Protein AF-A0A2W4W377-F1 (afdb_monomer)

Nearest PDB structures (foldseek):
  7zub-assembly1_C  TM=7.782E-01  e=5.221E+00  Homo sapiens
  3na7-assembly1_A  TM=4.417E-01  e=6.652E+00  Helicobacter pylori NCTC 11638

Sequence (144 aa):
MLSAASVATAAPEPTSVQSPPVKTPQTMAIEPKPQEPAAPPSAYEDALSKATAASESLPTAETSADWASIAAQWQSAIASLNDIPTNSDYSAQAQAKAEEYQRNYDYANEQVIAIAQREAEADAVTDEELAAEQLANETAANSL

pLDDT: mean 81.0, std 21.31, range [35.44, 98.88]

Organism: NCBI:txid47253

Structure (mmCIF, N/CA/C/O backbone):
data_AF-A0A2W4W377-F1
#
_entry.id   AF-A0A2W4W377-F1
#
loop_
_atom_site.group_PDB
_atom_site.id
_atom_site.type_symbol
_atom_site.label_atom_id
_atom_site.label_alt_id
_atom_site.label_comp_id
_atom_site.label_asym_id
_atom_site.label_entity_id
_atom_site.label_seq_id
_atom_site.pdbx_PDB_ins_code
_atom_site.Cartn_x
_atom_site.Cartn_y
_atom_site.Cartn_z
_atom_site.occupancy
_atom_site.B_iso_or_equiv
_atom_site.auth_seq_id
_atom_site.auth_comp_id
_atom_site.auth_asym_id
_atom_site.auth_atom_id
_atom_site.pdbx_PDB_model_num
ATOM 1 N N . MET A 1 1 ? 79.971 -16.540 -18.837 1.00 38.62 1 MET A N 1
ATOM 2 C CA . MET A 1 1 ? 80.639 -16.702 -20.146 1.00 38.62 1 MET A CA 1
ATOM 3 C C . MET A 1 1 ? 79.669 -17.429 -21.080 1.00 38.62 1 MET A C 1
ATOM 5 O O . MET A 1 1 ? 79.314 -18.541 -20.731 1.00 38.62 1 MET A O 1
ATOM 9 N N . LEU A 1 2 ? 79.243 -16.756 -22.169 1.00 42.25 2 LEU A N 1
ATOM 10 C CA . LEU A 1 2 ? 78.677 -17.232 -23.466 1.00 42.25 2 LEU A CA 1
ATOM 11 C C . LEU A 1 2 ? 77.453 -18.193 -23.444 1.00 42.25 2 LEU A C 1
ATOM 13 O O . LEU A 1 2 ? 77.541 -19.290 -22.919 1.00 42.25 2 LEU A O 1
ATOM 17 N N . SER A 1 3 ? 76.249 -17.774 -23.868 1.00 48.09 3 SER A N 1
ATOM 18 C CA . SER A 1 3 ? 75.713 -17.638 -25.255 1.00 48.09 3 SER A CA 1
ATOM 19 C C . SER A 1 3 ? 75.484 -18.953 -26.014 1.00 48.09 3 SER A C 1
ATOM 21 O O . SER A 1 3 ? 76.453 -19.642 -26.306 1.00 48.09 3 SER A O 1
ATOM 23 N N . ALA A 1 4 ? 74.240 -19.210 -26.455 1.00 47.25 4 ALA A N 1
ATOM 24 C CA . ALA A 1 4 ? 73.826 -19.262 -27.877 1.00 47.25 4 ALA A CA 1
ATOM 25 C C . ALA A 1 4 ? 72.407 -19.861 -28.066 1.00 47.25 4 ALA A C 1
ATOM 27 O O . ALA A 1 4 ? 71.900 -20.573 -27.207 1.00 47.25 4 ALA A O 1
ATOM 28 N N . ALA A 1 5 ? 71.779 -19.5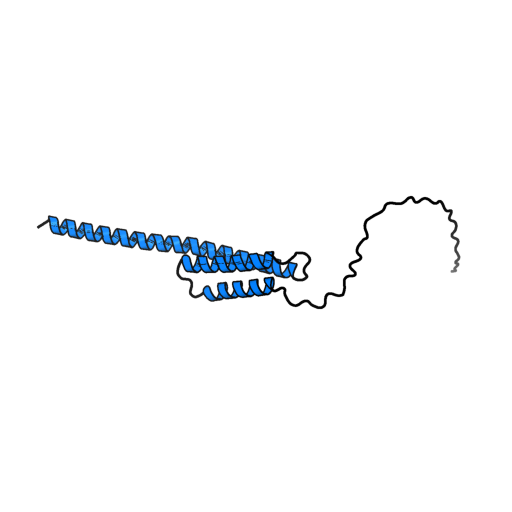17 -29.196 1.00 48.41 5 ALA A N 1
ATOM 29 C CA . ALA A 1 5 ? 70.355 -19.619 -29.532 1.00 48.41 5 ALA A CA 1
ATOM 30 C C . ALA A 1 5 ? 70.021 -20.664 -30.636 1.00 48.41 5 ALA A C 1
ATOM 32 O O . ALA A 1 5 ? 70.920 -21.354 -31.109 1.00 48.41 5 ALA A O 1
ATOM 33 N N . SER A 1 6 ? 68.748 -20.640 -31.092 1.00 47.88 6 SER A N 1
ATOM 34 C CA . SER A 1 6 ? 68.143 -21.147 -32.362 1.00 47.88 6 SER A CA 1
ATOM 35 C C . SER A 1 6 ? 67.491 -22.540 -32.386 1.00 47.88 6 SER A C 1
ATOM 37 O O . SER A 1 6 ? 68.006 -23.444 -31.749 1.00 47.88 6 SER A O 1
ATOM 39 N N . VAL A 1 7 ? 66.442 -22.871 -33.169 1.00 46.25 7 VAL A N 1
ATOM 40 C CA . VAL A 1 7 ? 65.334 -22.218 -33.934 1.00 46.25 7 VAL A CA 1
ATOM 41 C C . VAL A 1 7 ? 64.382 -23.374 -34.367 1.00 46.25 7 VAL A C 1
ATOM 43 O O . VAL A 1 7 ? 64.861 -24.477 -34.597 1.00 46.25 7 VAL A O 1
ATOM 46 N N . ALA A 1 8 ? 63.071 -23.086 -34.467 1.00 46.72 8 ALA A N 1
ATOM 47 C CA . ALA A 1 8 ? 61.949 -23.666 -35.255 1.00 46.72 8 ALA A CA 1
ATOM 48 C C . ALA A 1 8 ? 61.954 -25.107 -35.838 1.00 46.72 8 ALA A C 1
ATOM 50 O O . ALA A 1 8 ? 62.933 -25.542 -36.432 1.00 46.72 8 ALA A O 1
ATOM 51 N N . THR A 1 9 ? 60.765 -25.746 -35.871 1.00 40.56 9 THR A N 1
ATOM 52 C CA . THR A 1 9 ? 60.054 -26.234 -37.095 1.00 40.56 9 THR A CA 1
ATOM 53 C C . THR A 1 9 ? 58.701 -26.879 -36.725 1.00 40.56 9 THR A C 1
ATOM 55 O O . THR A 1 9 ? 58.643 -27.719 -35.833 1.00 40.56 9 THR A O 1
ATOM 58 N N . ALA A 1 10 ? 57.623 -26.505 -37.425 1.00 46.06 10 ALA A N 1
ATOM 59 C CA . ALA A 1 10 ? 56.278 -27.088 -37.343 1.00 46.06 10 ALA A CA 1
ATOM 60 C C . ALA A 1 10 ? 55.833 -27.610 -38.726 1.00 46.06 10 ALA A C 1
ATOM 62 O O . ALA A 1 10 ? 56.080 -26.917 -39.711 1.00 46.06 10 ALA A O 1
ATOM 63 N N . ALA A 1 11 ? 55.192 -28.792 -38.777 1.00 50.66 11 ALA A N 1
ATOM 64 C CA . ALA A 1 11 ? 54.311 -29.356 -39.835 1.00 50.66 11 ALA A CA 1
ATOM 65 C C . ALA A 1 11 ? 53.941 -30.830 -39.478 1.00 50.66 11 ALA A C 1
ATOM 67 O O . ALA A 1 11 ? 54.686 -31.393 -38.668 1.00 50.66 11 ALA A O 1
ATOM 68 N N . PRO A 1 12 ? 52.924 -31.525 -40.073 1.00 50.41 12 PRO A N 1
ATOM 69 C CA . PRO A 1 12 ? 51.915 -31.147 -41.094 1.00 50.41 12 PRO A CA 1
ATOM 70 C C . PRO A 1 12 ? 50.433 -31.570 -40.785 1.00 50.41 12 PRO A C 1
ATOM 72 O O . PRO A 1 12 ? 50.162 -32.274 -39.815 1.00 50.41 12 PRO A O 1
ATOM 75 N N . GLU A 1 13 ? 49.473 -31.182 -41.647 1.00 51.78 13 GLU A N 1
ATOM 76 C CA . GLU A 1 13 ? 48.061 -31.662 -41.704 1.00 51.78 13 GLU A CA 1
ATOM 77 C C . GLU A 1 13 ? 47.893 -32.981 -42.508 1.00 51.78 13 GLU A C 1
ATOM 79 O O . GLU A 1 13 ? 48.776 -33.315 -43.305 1.00 51.78 13 GLU A O 1
ATOM 84 N N . PRO A 1 14 ? 46.760 -33.720 -42.370 1.00 50.62 14 PRO A N 1
ATOM 85 C CA . PRO A 1 14 ? 45.901 -33.939 -43.554 1.00 50.62 14 PRO A CA 1
ATOM 86 C C . PRO A 1 14 ? 44.365 -34.005 -43.307 1.00 50.62 14 PRO A C 1
ATOM 88 O O . PRO A 1 14 ? 43.872 -34.362 -42.241 1.00 50.62 14 PRO A O 1
ATOM 91 N N . THR A 1 15 ? 43.626 -33.692 -44.376 1.00 45.50 15 THR A N 1
ATOM 92 C CA . THR A 1 15 ? 42.165 -33.578 -44.587 1.00 45.50 15 THR A CA 1
ATOM 93 C C . THR A 1 15 ? 41.344 -34.878 -44.438 1.00 45.50 15 THR A C 1
ATOM 95 O O . THR A 1 15 ? 41.769 -35.919 -44.930 1.00 45.50 15 THR A O 1
ATOM 98 N N . SER A 1 16 ? 40.095 -34.805 -43.935 1.00 46.00 16 SER A N 1
ATOM 99 C CA . SER A 1 16 ? 38.986 -35.665 -44.414 1.00 46.00 16 SER A CA 1
ATOM 100 C C . SER A 1 16 ? 37.591 -35.060 -44.157 1.00 46.00 16 SER A C 1
ATOM 102 O O . SER A 1 16 ? 37.218 -34.726 -43.038 1.00 46.00 16 SER A O 1
ATOM 104 N N . VAL A 1 17 ? 36.833 -34.946 -45.245 1.00 48.72 17 VAL A N 1
ATOM 105 C CA . VAL A 1 17 ? 35.470 -34.421 -45.443 1.00 48.72 17 VAL A CA 1
ATOM 106 C C . VAL A 1 17 ? 34.365 -35.302 -44.843 1.00 48.72 17 VAL A C 1
ATOM 108 O O . VAL A 1 17 ? 34.365 -36.503 -45.100 1.00 48.72 17 VAL A O 1
ATOM 111 N N . GLN A 1 18 ? 33.339 -34.700 -44.217 1.00 35.44 18 GLN A N 1
ATOM 112 C CA . GLN A 1 18 ? 31.932 -35.072 -44.462 1.00 35.44 18 GLN A CA 1
ATOM 113 C C . GLN A 1 18 ? 30.924 -34.059 -43.882 1.00 35.44 18 GLN A C 1
ATOM 115 O O . GLN A 1 18 ? 30.953 -33.735 -42.699 1.00 35.44 18 GLN A O 1
ATOM 120 N N . SER A 1 19 ? 29.973 -33.625 -44.708 1.00 49.09 19 SER A N 1
ATOM 121 C CA . SER A 1 19 ? 28.684 -33.070 -44.274 1.00 49.09 19 SER A CA 1
ATOM 122 C C . SER A 1 19 ? 27.565 -33.822 -44.993 1.00 49.09 19 SER A C 1
ATOM 124 O O . SER A 1 19 ? 27.699 -34.102 -46.186 1.00 49.09 19 SER A 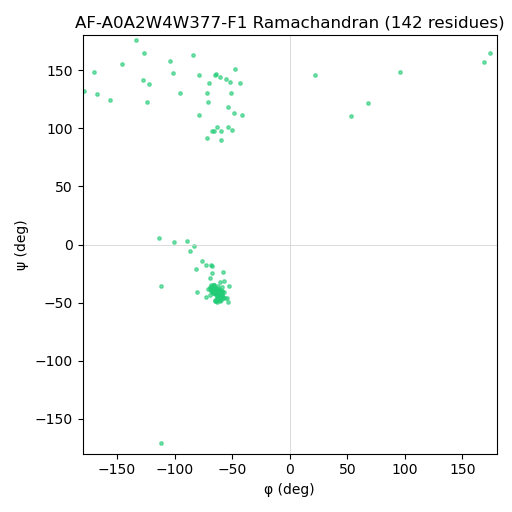O 1
ATOM 126 N N . PRO A 1 20 ? 26.449 -34.101 -44.302 1.00 51.47 20 PRO A N 1
ATOM 127 C CA . PRO A 1 20 ? 25.131 -33.932 -44.912 1.00 51.47 20 PRO A CA 1
ATOM 128 C C . PRO A 1 20 ? 24.195 -33.041 -44.056 1.00 51.47 20 PRO A C 1
ATOM 130 O O . PRO A 1 20 ? 24.506 -32.742 -42.903 1.00 51.47 20 PRO A O 1
ATOM 133 N N . PRO A 1 21 ? 23.076 -32.550 -44.629 1.00 56.06 21 PRO A N 1
ATOM 134 C CA . PRO A 1 21 ? 22.446 -31.289 -44.237 1.00 56.06 21 PRO A CA 1
ATOM 135 C C . PRO A 1 21 ? 21.220 -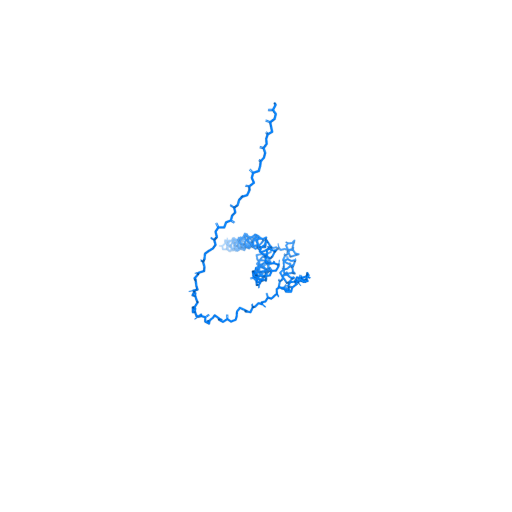31.471 -43.331 1.00 56.06 21 PRO A C 1
ATOM 137 O O . PRO A 1 21 ? 20.429 -32.392 -43.525 1.00 56.06 21 PRO A O 1
ATOM 140 N N . VAL A 1 22 ? 20.981 -30.520 -42.421 1.00 43.22 22 VAL A N 1
ATOM 141 C CA . VAL A 1 22 ? 19.679 -30.356 -41.754 1.00 43.22 22 VAL A CA 1
ATOM 142 C C . VAL A 1 22 ? 19.185 -28.932 -41.979 1.00 43.22 22 VAL A C 1
ATOM 144 O O . VAL A 1 22 ? 19.857 -27.956 -41.658 1.00 43.22 22 VAL A O 1
ATOM 147 N N . LYS A 1 23 ? 17.994 -28.840 -42.575 1.00 52.03 23 LYS A N 1
ATOM 148 C CA . LYS A 1 23 ? 17.195 -27.622 -42.683 1.00 52.03 23 LYS A CA 1
ATOM 149 C C . LYS A 1 23 ? 16.809 -27.165 -41.276 1.00 52.03 23 LYS A C 1
ATOM 151 O O . LYS A 1 23 ? 15.866 -27.703 -40.702 1.00 52.03 23 LYS A O 1
ATOM 156 N N . THR A 1 24 ? 17.504 -26.169 -40.752 1.00 48.62 24 THR A N 1
ATOM 157 C CA . THR A 1 24 ? 17.044 -25.409 -39.587 1.00 48.62 24 THR A CA 1
ATOM 158 C C . THR A 1 24 ? 16.327 -24.160 -40.104 1.00 48.62 24 THR A C 1
ATOM 160 O O . THR A 1 24 ? 16.863 -23.495 -40.997 1.00 48.62 24 THR A O 1
ATOM 163 N N . PRO A 1 25 ? 15.107 -23.850 -39.625 1.00 49.12 25 PRO A N 1
ATOM 164 C CA . PRO A 1 25 ? 14.423 -22.607 -39.950 1.00 49.12 25 PRO A CA 1
ATOM 165 C C . PRO A 1 25 ? 15.345 -21.425 -39.682 1.00 49.12 25 PRO A C 1
ATOM 167 O O . PRO A 1 25 ? 16.095 -21.431 -38.709 1.00 49.12 25 PRO A O 1
ATOM 170 N N . GLN A 1 26 ? 15.286 -20.451 -40.584 1.00 43.94 26 GLN A N 1
ATOM 171 C CA . GLN A 1 26 ? 16.060 -19.223 -40.559 1.00 43.94 26 GLN A CA 1
ATOM 172 C C . GLN A 1 26 ? 16.120 -18.671 -39.135 1.00 43.94 26 GLN A C 1
ATOM 174 O O . GLN A 1 26 ? 15.115 -18.213 -38.592 1.00 43.94 26 GLN A O 1
ATOM 179 N N . THR A 1 27 ? 17.317 -18.709 -38.551 1.00 43.94 27 THR A N 1
ATOM 180 C CA . THR A 1 27 ? 17.737 -17.740 -37.551 1.00 43.94 27 THR A CA 1
ATOM 181 C C . THR A 1 27 ? 17.444 -16.379 -38.161 1.00 43.94 27 THR A C 1
ATOM 183 O O . THR A 1 27 ? 18.195 -15.898 -39.009 1.00 43.94 27 THR A O 1
ATOM 186 N N . MET A 1 28 ? 16.309 -15.785 -37.791 1.00 43.50 28 MET A N 1
ATOM 187 C CA . MET A 1 28 ? 16.138 -14.352 -37.915 1.00 43.50 28 MET A CA 1
ATO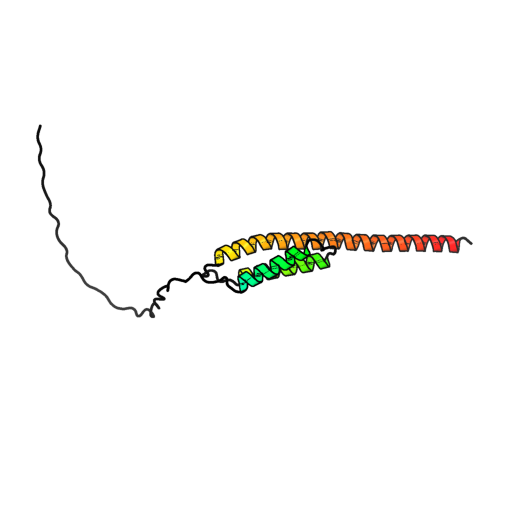M 188 C C . MET A 1 28 ? 17.242 -13.756 -37.054 1.00 43.50 28 MET A C 1
ATOM 190 O O . MET A 1 28 ? 17.152 -13.720 -35.829 1.00 43.50 28 MET A O 1
ATOM 194 N N . ALA A 1 29 ? 18.330 -13.374 -37.712 1.00 48.81 29 ALA A N 1
ATOM 195 C CA . ALA A 1 29 ? 19.261 -12.405 -37.192 1.00 48.81 29 ALA A CA 1
ATOM 196 C C . ALA A 1 29 ? 18.456 -11.121 -36.980 1.00 48.81 29 ALA A C 1
ATOM 198 O O . ALA A 1 29 ? 18.290 -10.309 -37.885 1.00 48.81 29 ALA A O 1
ATOM 199 N N . ILE A 1 30 ? 17.884 -10.983 -35.789 1.00 43.66 30 ILE A N 1
ATOM 200 C CA . ILE A 1 30 ? 17.579 -9.674 -35.236 1.00 43.66 30 ILE A CA 1
ATOM 201 C C . ILE A 1 30 ? 18.944 -9.113 -34.864 1.00 43.66 30 ILE A C 1
ATOM 203 O O . ILE A 1 30 ? 19.499 -9.409 -33.810 1.00 43.66 30 ILE A O 1
ATOM 207 N N . GLU A 1 31 ? 19.538 -8.394 -35.808 1.00 53.03 31 GLU A N 1
ATOM 208 C CA . GLU A 1 31 ? 20.608 -7.458 -35.508 1.00 53.03 31 GLU A CA 1
ATOM 209 C C . GLU A 1 31 ? 20.065 -6.524 -34.416 1.00 53.03 31 GLU A C 1
ATOM 211 O O . GLU A 1 31 ? 19.030 -5.885 -34.645 1.00 53.03 31 GLU A O 1
ATOM 216 N N . PRO A 1 32 ? 20.657 -6.483 -33.207 1.00 55.97 32 PRO A N 1
ATOM 217 C CA . PRO A 1 32 ? 20.217 -5.542 -32.199 1.00 55.97 32 PRO A CA 1
ATOM 218 C C . PRO A 1 32 ? 20.601 -4.165 -32.727 1.00 55.97 32 PRO A C 1
ATOM 220 O O . PRO A 1 32 ? 21.750 -3.735 -32.626 1.00 55.97 32 PRO A O 1
ATOM 223 N N . LYS A 1 33 ? 19.636 -3.476 -33.344 1.00 44.97 33 LYS A N 1
ATOM 224 C CA . LYS A 1 33 ? 19.734 -2.036 -33.546 1.00 44.97 33 LYS A CA 1
ATOM 225 C C . LYS A 1 33 ? 20.066 -1.451 -32.169 1.00 44.97 33 LYS A C 1
ATOM 227 O O . LYS A 1 33 ? 19.382 -1.826 -31.217 1.00 44.97 33 LYS A O 1
ATOM 232 N N . PRO A 1 34 ? 21.089 -0.588 -32.036 1.00 50.50 34 PRO A N 1
ATOM 233 C CA . PRO A 1 34 ? 21.365 0.086 -30.778 1.00 50.50 34 PRO A CA 1
ATOM 234 C C . PRO A 1 34 ? 20.058 0.678 -30.258 1.00 50.50 34 PRO A C 1
ATOM 236 O O . PRO A 1 34 ? 19.458 1.523 -30.928 1.00 50.50 34 PRO A O 1
ATOM 239 N N . GLN A 1 35 ? 19.573 0.146 -29.136 1.00 48.41 35 GLN A N 1
ATOM 240 C CA . GLN A 1 35 ? 18.409 0.670 -28.451 1.00 48.41 35 GLN A CA 1
ATOM 241 C C . GLN A 1 35 ? 18.830 2.051 -27.960 1.00 48.41 35 GLN A C 1
ATOM 243 O O . GLN A 1 35 ? 19.581 2.203 -26.999 1.00 48.41 35 GLN A O 1
ATOM 248 N N . GLU A 1 36 ? 18.449 3.059 -28.741 1.00 46.47 36 GLU A N 1
ATOM 249 C CA . GLU A 1 36 ? 18.388 4.450 -28.317 1.00 46.47 36 GLU A CA 1
ATOM 250 C C . GLU A 1 36 ? 17.749 4.482 -26.920 1.00 46.47 36 GLU A C 1
ATOM 252 O O . GLU A 1 36 ? 16.831 3.685 -26.710 1.00 46.47 36 GLU A O 1
ATOM 257 N N . PRO A 1 37 ? 18.222 5.303 -25.958 1.00 49.47 37 PRO A N 1
ATOM 258 C CA . PRO A 1 37 ? 17.713 5.273 -24.589 1.00 49.47 37 PRO A CA 1
ATOM 259 C C . PRO A 1 37 ? 16.194 5.437 -24.616 1.00 49.47 37 PRO A C 1
ATOM 261 O O . PRO A 1 37 ? 15.682 6.529 -24.863 1.00 49.47 37 PRO A O 1
ATOM 264 N N . ALA A 1 38 ? 15.472 4.329 -24.463 1.00 58.09 38 ALA A N 1
ATOM 265 C CA . ALA A 1 38 ? 14.037 4.325 -24.643 1.00 58.09 38 ALA A CA 1
ATOM 266 C C . ALA A 1 38 ? 13.433 5.063 -23.451 1.00 58.09 38 ALA A C 1
ATOM 268 O O . ALA A 1 38 ? 13.780 4.786 -22.298 1.00 58.09 38 ALA A O 1
ATOM 269 N N . ALA A 1 39 ? 12.545 6.017 -23.725 1.00 61.00 39 ALA A N 1
ATOM 270 C CA . ALA A 1 39 ? 11.685 6.601 -22.704 1.00 61.00 39 ALA A CA 1
ATOM 271 C C . ALA A 1 39 ? 11.029 5.485 -21.858 1.00 61.00 39 ALA A C 1
ATOM 273 O O . ALA A 1 39 ? 10.838 4.373 -22.369 1.00 61.00 39 ALA A O 1
ATOM 274 N N . PRO A 1 40 ? 10.709 5.744 -20.576 1.00 69.31 40 PRO A N 1
ATOM 275 C CA . PRO A 1 40 ? 10.083 4.741 -19.727 1.00 69.31 40 PRO A CA 1
ATOM 276 C C . PRO A 1 40 ? 8.802 4.201 -20.367 1.00 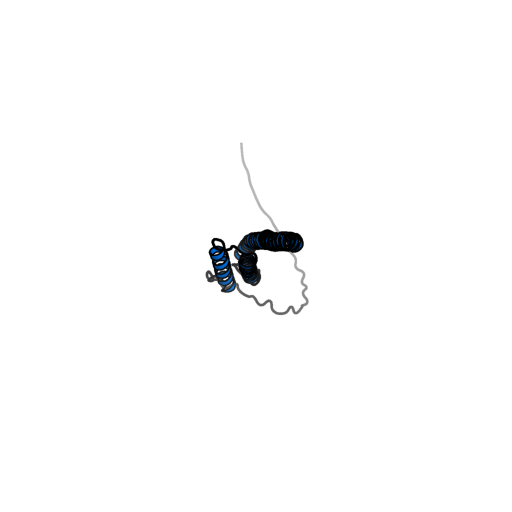69.31 40 PRO A C 1
ATOM 278 O O . PRO A 1 40 ? 8.070 4.952 -21.015 1.00 69.31 40 PRO A O 1
ATOM 281 N N . PRO A 1 41 ? 8.519 2.894 -20.221 1.00 82.00 41 PRO A N 1
ATOM 282 C CA . PRO A 1 41 ? 7.271 2.340 -20.713 1.00 82.00 41 PRO A CA 1
ATOM 283 C C . PRO A 1 41 ? 6.114 2.982 -19.946 1.00 82.00 41 PRO A C 1
ATOM 285 O O . PRO A 1 41 ? 6.233 3.240 -18.746 1.00 82.00 41 PRO A O 1
ATOM 288 N N . SER A 1 42 ? 4.973 3.176 -20.608 1.00 89.06 42 SER A N 1
ATOM 289 C CA . SER A 1 42 ? 3.778 3.761 -19.981 1.00 89.06 42 SER A CA 1
ATOM 290 C C . SER A 1 42 ? 3.375 3.028 -18.698 1.00 89.06 42 SER A C 1
ATOM 292 O O . SER A 1 42 ? 3.004 3.662 -17.722 1.00 89.06 42 SER A O 1
ATOM 294 N N . ALA A 1 43 ? 3.553 1.704 -18.650 1.00 92.12 43 ALA A N 1
ATOM 295 C CA . ALA A 1 43 ? 3.295 0.891 -17.462 1.00 92.12 43 ALA A CA 1
ATOM 296 C C . ALA A 1 43 ? 4.161 1.284 -16.245 1.00 92.12 43 ALA A C 1
ATOM 298 O O . ALA A 1 43 ? 3.706 1.205 -15.103 1.00 92.12 43 ALA A O 1
ATOM 299 N N . TYR A 1 44 ? 5.396 1.745 -16.472 1.00 95.25 44 TYR A N 1
ATOM 300 C CA . TYR A 1 44 ? 6.268 2.235 -15.404 1.00 95.25 44 TYR A CA 1
ATOM 301 C C . TYR A 1 44 ? 5.793 3.599 -14.891 1.00 95.25 44 TYR A C 1
ATOM 303 O O . TYR A 1 44 ? 5.698 3.800 -13.683 1.00 95.25 44 TYR A O 1
ATOM 311 N N . GLU A 1 45 ? 5.442 4.523 -15.788 1.00 95.31 45 GLU A N 1
ATOM 312 C CA . GLU A 1 45 ? 4.890 5.835 -15.412 1.00 95.31 45 GLU A CA 1
ATOM 313 C C . GLU A 1 45 ? 3.548 5.699 -14.679 1.00 95.31 45 GLU A C 1
ATOM 315 O O . GLU A 1 45 ? 3.335 6.319 -13.635 1.00 95.31 45 GLU A O 1
ATOM 320 N N . ASP A 1 46 ? 2.681 4.813 -15.167 1.00 95.81 46 ASP A N 1
ATOM 321 C CA . ASP A 1 46 ? 1.406 4.466 -14.549 1.00 95.81 46 ASP A CA 1
ATOM 322 C C . ASP A 1 46 ? 1.589 3.925 -13.128 1.00 95.81 46 ASP A C 1
ATOM 324 O O . ASP A 1 46 ? 0.806 4.250 -12.231 1.00 95.81 46 ASP A O 1
ATOM 328 N N . ALA A 1 47 ? 2.614 3.096 -12.905 1.00 97.88 47 ALA A N 1
ATOM 329 C CA . ALA A 1 47 ? 2.939 2.599 -11.576 1.00 97.88 47 ALA A CA 1
ATOM 330 C C . ALA A 1 47 ? 3.350 3.730 -10.629 1.00 97.88 47 ALA A C 1
ATOM 332 O O . ALA A 1 47 ? 2.866 3.784 -9.498 1.00 97.88 47 ALA A O 1
ATOM 333 N N . LEU A 1 48 ? 4.208 4.645 -11.094 1.00 97.94 48 LEU A N 1
ATOM 334 C CA . LEU A 1 48 ? 4.637 5.795 -10.300 1.00 97.94 48 LEU A CA 1
ATOM 335 C C . LEU A 1 48 ? 3.456 6.700 -9.946 1.00 97.94 48 LEU A C 1
ATOM 337 O O . LEU A 1 48 ? 3.323 7.092 -8.793 1.00 97.94 48 LEU A O 1
ATOM 341 N N . SER A 1 49 ? 2.571 6.987 -10.904 1.00 98.25 49 SER A N 1
ATOM 342 C CA . SER A 1 49 ? 1.391 7.823 -10.666 1.00 98.25 49 SER A CA 1
ATOM 343 C C . SER A 1 49 ? 0.476 7.230 -9.588 1.00 98.25 49 SER A C 1
ATOM 345 O O . SER A 1 49 ? 0.079 7.935 -8.658 1.00 98.25 49 SER A O 1
ATOM 347 N N . LYS A 1 50 ? 0.199 5.922 -9.656 1.00 98.38 50 LYS A N 1
ATOM 348 C CA . LYS A 1 50 ? -0.614 5.213 -8.654 1.00 98.38 50 LYS A CA 1
ATOM 349 C C . LYS A 1 50 ? 0.051 5.202 -7.275 1.00 98.38 50 LYS A C 1
ATOM 351 O O . LYS A 1 50 ? -0.615 5.427 -6.270 1.00 98.38 50 LYS A O 1
ATOM 356 N N . ALA A 1 51 ? 1.363 4.984 -7.226 1.00 98.50 51 ALA A N 1
ATOM 357 C CA . ALA A 1 51 ? 2.141 5.034 -5.992 1.00 98.50 51 ALA A CA 1
ATOM 358 C C . ALA A 1 51 ? 2.175 6.434 -5.358 1.00 98.50 51 ALA A C 1
ATOM 360 O O . ALA A 1 51 ? 2.107 6.566 -4.134 1.00 98.50 51 ALA A O 1
ATOM 361 N N . THR A 1 52 ? 2.257 7.486 -6.176 1.00 98.62 52 THR A N 1
ATOM 362 C CA . THR A 1 52 ? 2.163 8.875 -5.716 1.00 98.62 52 THR A CA 1
ATOM 363 C C . THR A 1 52 ? 0.795 9.147 -5.105 1.00 98.62 52 THR A C 1
ATOM 365 O O . THR A 1 52 ? 0.747 9.600 -3.967 1.00 98.62 52 THR A O 1
ATOM 368 N N . ALA A 1 53 ? -0.295 8.784 -5.788 1.00 98.38 53 ALA A N 1
ATOM 369 C CA . ALA A 1 53 ? -1.648 8.944 -5.250 1.00 98.38 53 ALA A CA 1
ATOM 370 C C . ALA A 1 53 ? -1.830 8.213 -3.904 1.00 98.38 53 ALA A C 1
ATOM 372 O O . ALA A 1 53 ? -2.385 8.775 -2.953 1.00 98.38 53 ALA A O 1
ATOM 373 N N . ALA A 1 54 ? -1.280 6.997 -3.791 1.00 98.50 54 ALA A N 1
ATOM 374 C CA . ALA A 1 54 ? -1.335 6.219 -2.557 1.00 98.50 54 ALA A CA 1
ATOM 375 C C . ALA A 1 54 ? -0.594 6.934 -1.422 1.00 98.50 54 ALA A C 1
ATOM 377 O O . ALA A 1 54 ? -1.097 7.033 -0.306 1.00 98.50 54 ALA A O 1
ATOM 378 N N . SER A 1 55 ? 0.587 7.475 -1.727 1.00 98.50 55 SER A N 1
ATOM 379 C CA . SER A 1 55 ? 1.431 8.185 -0.763 1.00 98.50 55 SER A CA 1
ATOM 380 C C . SER A 1 55 ? 0.814 9.507 -0.306 1.00 98.50 55 SER A C 1
ATOM 382 O O . SER A 1 55 ? 0.894 9.847 0.871 1.00 98.50 55 SER A O 1
ATOM 384 N N . GLU A 1 56 ? 0.180 10.241 -1.220 1.00 98.50 56 GLU A N 1
ATOM 385 C CA . GLU A 1 56 ? -0.506 11.506 -0.931 1.00 98.50 56 GLU A CA 1
ATOM 386 C C . GLU A 1 56 ? -1.748 11.317 -0.056 1.00 98.50 56 GLU A C 1
ATOM 388 O O . GLU A 1 56 ? -2.127 12.233 0.669 1.00 98.50 56 GLU A O 1
ATOM 393 N N . SER A 1 57 ? -2.346 10.125 -0.083 1.00 98.38 57 SER A N 1
ATOM 394 C CA . SER A 1 57 ? -3.521 9.787 0.724 1.00 98.38 57 SER A CA 1
ATOM 395 C C . SER A 1 57 ? -3.168 9.395 2.167 1.00 98.38 57 SER A C 1
ATOM 397 O O . SER A 1 57 ? -4.020 9.489 3.048 1.00 98.38 57 SER A O 1
ATOM 399 N N . LEU A 1 58 ? -1.920 8.979 2.438 1.00 98.12 58 LEU A N 1
ATOM 400 C CA . LEU A 1 58 ? -1.486 8.509 3.766 1.00 98.12 58 LEU A CA 1
ATOM 401 C C . LEU A 1 58 ? -1.764 9.505 4.909 1.00 98.12 58 LEU A C 1
ATOM 403 O O . LEU A 1 58 ? -2.252 9.064 5.948 1.00 98.12 58 LEU A O 1
ATOM 407 N N . PRO A 1 59 ? -1.479 10.820 4.786 1.00 98.31 59 PRO A N 1
ATOM 408 C CA . PRO A 1 59 ? -1.609 11.744 5.915 1.00 98.31 59 PRO A CA 1
ATOM 409 C C . PRO A 1 59 ? -3.049 11.990 6.376 1.00 98.31 59 PRO A C 1
ATOM 411 O O . PRO A 1 59 ? -3.244 12.513 7.469 1.00 98.31 59 PRO A O 1
ATOM 414 N N . THR A 1 60 ? -4.038 11.663 5.542 1.00 97.94 60 THR A N 1
ATOM 415 C CA . THR A 1 60 ? -5.465 11.905 5.798 1.00 97.94 60 THR A CA 1
ATOM 416 C C . THR A 1 60 ? -6.264 10.613 5.962 1.00 97.94 60 THR A C 1
ATOM 418 O O . THR A 1 60 ? -7.486 10.673 6.026 1.00 97.94 60 THR A O 1
ATOM 421 N N . ALA A 1 61 ? -5.610 9.449 5.973 1.00 98.25 61 ALA A N 1
ATOM 422 C CA . ALA A 1 61 ? -6.284 8.166 6.117 1.00 98.25 61 ALA A CA 1
ATOM 423 C C . ALA A 1 61 ? -6.647 7.911 7.584 1.00 98.25 61 ALA A C 1
ATOM 425 O O . ALA A 1 61 ? -5.769 7.680 8.420 1.00 98.25 61 ALA A O 1
ATOM 426 N N . GLU A 1 62 ? -7.940 7.927 7.893 1.00 97.62 62 GLU A N 1
ATOM 427 C CA . GLU A 1 62 ? -8.436 7.781 9.266 1.00 97.62 62 GLU A CA 1
ATOM 428 C C . GLU A 1 62 ? -9.174 6.458 9.461 1.00 97.62 62 GLU A C 1
ATOM 430 O O . GLU A 1 62 ? -9.053 5.834 10.516 1.00 97.62 62 GLU A O 1
ATOM 435 N N . THR A 1 63 ? -9.888 6.011 8.430 1.00 98.50 63 THR A N 1
ATOM 436 C CA . THR A 1 63 ? -10.791 4.862 8.501 1.00 98.50 63 THR A CA 1
ATOM 437 C C . THR A 1 63 ? -10.211 3.620 7.845 1.00 98.50 63 THR A C 1
ATOM 439 O O . THR A 1 63 ? -9.363 3.698 6.951 1.00 98.50 63 THR A O 1
ATOM 442 N N . SER A 1 64 ? -10.713 2.445 8.224 1.00 98.50 64 SER A N 1
ATOM 443 C CA . SER A 1 64 ? -10.320 1.187 7.576 1.00 98.50 64 SER A CA 1
ATOM 444 C C . SER A 1 64 ? -10.580 1.212 6.061 1.00 98.50 64 SER A C 1
ATOM 446 O O . SER A 1 64 ? -9.808 0.645 5.284 1.00 98.50 64 SER A O 1
ATOM 448 N N . ALA A 1 65 ? -11.611 1.941 5.623 1.00 98.56 65 ALA A N 1
ATOM 449 C CA . ALA A 1 65 ? -11.927 2.161 4.216 1.00 98.56 65 ALA A CA 1
ATOM 450 C C . ALA A 1 65 ? -10.881 3.027 3.488 1.00 98.56 65 ALA A C 1
ATOM 452 O O . ALA A 1 65 ? -10.514 2.707 2.352 1.00 98.56 65 ALA A O 1
ATOM 453 N N . ASP A 1 66 ? -10.354 4.076 4.129 1.00 98.62 66 ASP A N 1
ATOM 454 C CA . ASP A 1 66 ? -9.287 4.909 3.552 1.00 98.62 66 ASP A CA 1
ATOM 455 C C . ASP A 1 66 ? -8.026 4.076 3.304 1.00 98.62 66 ASP A C 1
ATOM 457 O O . ASP A 1 66 ? -7.450 4.089 2.212 1.00 98.62 66 ASP A O 1
ATOM 461 N N . TRP A 1 67 ? -7.637 3.273 4.295 1.00 98.75 67 TRP A N 1
ATOM 462 C CA . TRP A 1 67 ? -6.479 2.386 4.189 1.00 98.75 67 TRP A CA 1
ATOM 463 C C . TRP A 1 67 ? -6.673 1.286 3.143 1.00 98.75 67 TRP A C 1
ATOM 465 O O . TRP A 1 67 ? -5.727 0.952 2.425 1.00 98.75 67 TRP A O 1
ATOM 475 N N . ALA A 1 68 ? -7.897 0.778 2.972 1.00 98.81 68 ALA A N 1
ATOM 476 C CA . ALA A 1 68 ? -8.212 -0.179 1.914 1.00 98.81 68 ALA A CA 1
ATOM 477 C C . ALA A 1 68 ? -8.066 0.446 0.514 1.00 98.81 68 ALA A C 1
ATOM 479 O O . ALA A 1 68 ? -7.541 -0.195 -0.400 1.00 98.81 68 ALA A O 1
ATOM 480 N N . SER A 1 69 ? -8.464 1.712 0.347 1.00 98.75 69 SER A N 1
ATOM 481 C CA . SER A 1 69 ? -8.244 2.464 -0.896 1.00 98.75 69 SER A CA 1
ATOM 482 C C . SER A 1 69 ? -6.750 2.632 -1.200 1.00 98.75 69 SER A C 1
ATOM 484 O O . SER A 1 69 ? -6.310 2.381 -2.324 1.00 98.75 69 SER A O 1
ATOM 486 N N . ILE A 1 70 ? -5.944 2.973 -0.191 1.00 98.81 70 ILE A N 1
ATOM 487 C CA . ILE A 1 70 ? -4.482 3.086 -0.317 1.00 98.81 70 ILE A CA 1
ATOM 488 C C . ILE A 1 70 ? -3.856 1.741 -0.709 1.00 98.81 70 ILE A C 1
ATOM 490 O O . ILE A 1 70 ? -3.040 1.687 -1.633 1.00 98.81 70 ILE A O 1
ATOM 494 N N . ALA A 1 71 ? -4.267 0.642 -0.070 1.00 98.81 71 ALA A N 1
ATOM 495 C CA . ALA A 1 71 ? -3.810 -0.700 -0.425 1.00 98.81 71 ALA A CA 1
ATOM 496 C C . ALA A 1 71 ? -4.138 -1.042 -1.891 1.00 98.81 71 ALA A C 1
ATOM 498 O O . ALA A 1 71 ? -3.279 -1.538 -2.623 1.00 98.81 71 ALA A O 1
ATOM 499 N N . ALA A 1 72 ? -5.342 -0.715 -2.368 1.00 98.81 72 ALA A N 1
ATOM 500 C CA . ALA A 1 72 ? -5.733 -0.953 -3.759 1.00 98.81 72 ALA A CA 1
ATOM 501 C C . ALA A 1 72 ? -4.870 -0.165 -4.766 1.00 98.81 72 ALA A C 1
ATOM 503 O O . ALA A 1 72 ? -4.541 -0.668 -5.848 1.00 98.81 72 ALA A O 1
ATOM 504 N N . GLN A 1 73 ? -4.457 1.055 -4.413 1.00 98.81 73 GLN A N 1
ATOM 505 C CA . GLN A 1 73 ? -3.572 1.876 -5.243 1.00 98.81 73 GLN A CA 1
ATOM 506 C C . GLN A 1 73 ? -2.155 1.290 -5.308 1.00 98.81 73 GLN A C 1
ATOM 508 O O . GLN A 1 73 ? -1.607 1.153 -6.406 1.00 98.81 73 GLN A O 1
ATOM 513 N N . TRP A 1 74 ? -1.597 0.841 -4.176 1.00 98.81 74 TRP A N 1
ATOM 514 C CA . TRP A 1 74 ? -0.316 0.124 -4.155 1.00 98.81 74 TRP A CA 1
ATOM 515 C C . TRP A 1 74 ? -0.361 -1.164 -4.975 1.00 98.81 74 TRP A C 1
ATOM 517 O O . TRP A 1 74 ? 0.520 -1.400 -5.802 1.00 98.81 74 TRP A O 1
ATOM 527 N N . GLN A 1 75 ? -1.418 -1.963 -4.823 1.00 98.81 75 GLN A N 1
ATOM 528 C CA . GLN A 1 75 ? -1.610 -3.185 -5.603 1.00 98.81 75 GLN A CA 1
ATOM 529 C C . GLN A 1 75 ? -1.652 -2.900 -7.110 1.00 98.81 75 GLN A C 1
ATOM 531 O O . GLN A 1 75 ? -1.021 -3.600 -7.902 1.00 98.81 75 GLN A O 1
ATOM 536 N N . SER A 1 76 ? -2.356 -1.841 -7.513 1.00 98.62 76 SER A N 1
ATOM 537 C CA . SER A 1 76 ? -2.451 -1.431 -8.917 1.00 98.62 76 SER A CA 1
ATOM 538 C C . SER A 1 76 ? -1.107 -0.942 -9.473 1.00 98.62 76 SER A C 1
ATOM 540 O O . SER A 1 76 ? -0.797 -1.182 -10.645 1.00 98.62 76 SER A O 1
ATOM 542 N N . ALA A 1 77 ? -0.292 -0.274 -8.651 1.00 98.62 77 ALA A N 1
ATOM 543 C CA . ALA A 1 77 ? 1.066 0.118 -9.018 1.00 98.62 77 ALA A CA 1
ATOM 544 C C . ALA A 1 77 ? 1.955 -1.115 -9.245 1.00 98.62 77 ALA A C 1
ATOM 546 O O . ALA A 1 77 ? 2.592 -1.224 -10.291 1.00 98.62 77 ALA A O 1
ATOM 547 N N . ILE A 1 78 ? 1.927 -2.083 -8.322 1.00 98.69 78 ILE A N 1
ATOM 548 C CA . ILE A 1 78 ? 2.660 -3.356 -8.434 1.00 98.69 78 ILE A CA 1
ATOM 549 C C . ILE A 1 78 ? 2.249 -4.114 -9.700 1.00 98.69 78 ILE A C 1
ATOM 551 O O . ILE A 1 78 ? 3.107 -4.573 -10.449 1.00 98.69 78 ILE A O 1
ATOM 555 N N . ALA A 1 79 ? 0.946 -4.206 -9.979 1.00 98.25 79 ALA A N 1
ATOM 556 C CA . ALA A 1 79 ? 0.445 -4.859 -11.186 1.00 98.25 79 ALA A CA 1
ATOM 557 C C . ALA A 1 79 ? 0.982 -4.198 -12.466 1.00 98.25 79 ALA A C 1
ATOM 559 O O . ALA A 1 79 ? 1.376 -4.900 -13.392 1.00 98.25 79 ALA A O 1
ATOM 560 N N . SER A 1 80 ? 1.067 -2.863 -12.490 1.00 97.81 80 SER A N 1
ATOM 561 C CA . SER A 1 80 ? 1.610 -2.117 -13.636 1.00 97.81 80 SER A CA 1
ATOM 562 C C . SER A 1 80 ? 3.114 -2.383 -13.820 1.00 97.81 80 SER A C 1
ATOM 564 O O . SER A 1 80 ? 3.578 -2.549 -14.943 1.00 97.81 80 SER A O 1
ATOM 566 N N . LEU A 1 81 ? 3.881 -2.507 -12.729 1.00 97.50 81 LEU A N 1
ATOM 567 C CA . LEU A 1 81 ? 5.305 -2.869 -12.796 1.00 97.50 81 LEU A CA 1
ATOM 568 C C . LEU A 1 81 ? 5.525 -4.308 -13.271 1.00 97.50 81 LEU A C 1
ATOM 570 O O . LEU A 1 81 ? 6.462 -4.563 -14.023 1.00 97.50 81 LEU A O 1
ATOM 574 N N . ASN A 1 82 ? 4.657 -5.233 -12.860 1.00 95.81 82 ASN A N 1
ATOM 575 C CA . ASN A 1 82 ? 4.732 -6.640 -13.252 1.00 95.81 82 ASN A CA 1
ATOM 576 C C . ASN A 1 82 ? 4.332 -6.889 -14.715 1.00 95.81 82 ASN A C 1
ATOM 578 O O . ASN A 1 82 ? 4.668 -7.941 -15.256 1.00 95.81 82 ASN A O 1
ATOM 582 N N . ASP A 1 83 ? 3.643 -5.942 -15.357 1.00 94.12 83 ASP A N 1
ATOM 583 C CA . ASP A 1 83 ? 3.306 -6.005 -16.785 1.00 94.12 83 ASP A CA 1
ATOM 584 C C . ASP A 1 83 ? 4.512 -5.673 -17.687 1.00 94.12 83 ASP A C 1
ATOM 586 O O . ASP A 1 83 ? 4.515 -5.959 -18.885 1.00 94.12 83 ASP A O 1
ATOM 590 N N . ILE A 1 84 ? 5.580 -5.095 -17.119 1.00 92.25 84 ILE A N 1
ATOM 591 C CA . ILE A 1 84 ? 6.795 -4.758 -17.863 1.00 92.25 84 ILE A CA 1
ATOM 592 C C . ILE A 1 84 ? 7.550 -6.051 -18.224 1.00 92.25 84 ILE A C 1
ATOM 594 O O . ILE A 1 84 ? 7.955 -6.798 -17.329 1.00 92.25 84 ILE A O 1
ATOM 598 N N . PRO A 1 85 ? 7.810 -6.315 -19.522 1.00 89.12 85 PRO A N 1
ATOM 599 C CA . PRO A 1 85 ? 8.493 -7.530 -19.952 1.00 89.12 85 PRO A CA 1
ATOM 600 C C . PRO A 1 85 ? 9.905 -7.667 -19.378 1.00 89.12 85 PRO A C 1
ATOM 602 O O . PRO A 1 85 ? 10.662 -6.698 -19.307 1.00 89.12 85 PRO A O 1
ATOM 605 N N . THR A 1 86 ? 10.313 -8.897 -19.068 1.00 88.56 86 THR A N 1
ATOM 606 C CA . THR A 1 86 ? 11.634 -9.190 -18.480 1.00 88.56 86 THR A CA 1
ATOM 607 C C . THR A 1 86 ? 12.814 -8.929 -19.417 1.00 88.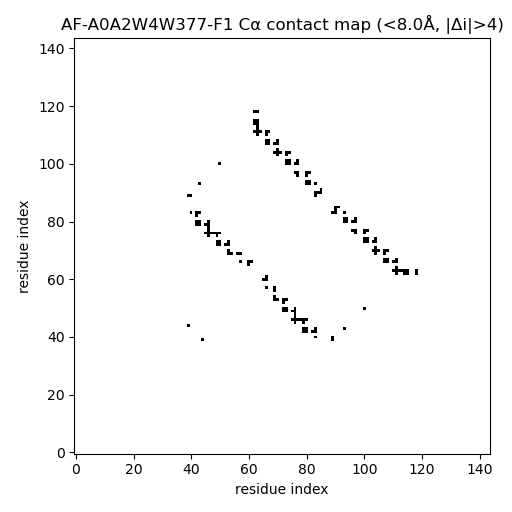56 86 THR A C 1
ATOM 609 O O . THR A 1 86 ? 13.945 -8.793 -18.963 1.00 88.56 86 THR A O 1
ATOM 612 N N . ASN A 1 87 ? 12.567 -8.850 -20.725 1.00 87.88 87 ASN A N 1
ATOM 613 C CA . ASN A 1 87 ? 13.556 -8.477 -21.735 1.00 87.88 87 ASN A CA 1
ATOM 614 C C . ASN A 1 87 ? 13.623 -6.959 -21.991 1.00 87.88 87 ASN A C 1
ATOM 616 O O . ASN A 1 87 ? 14.350 -6.538 -22.887 1.00 87.88 87 ASN A O 1
ATOM 620 N N . SER A 1 88 ? 12.855 -6.151 -21.253 1.00 88.12 88 SER A N 1
ATOM 621 C CA . SER A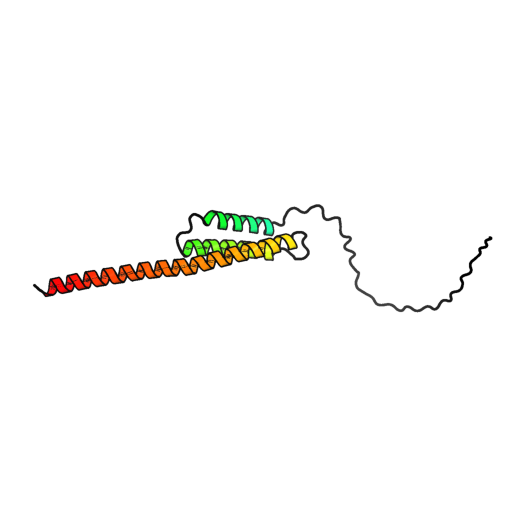 1 88 ? 12.924 -4.689 -21.296 1.00 88.12 88 SER A CA 1
ATOM 622 C C . SER A 1 88 ? 14.111 -4.170 -20.485 1.00 88.12 88 SER A C 1
ATOM 624 O O . SER A 1 88 ? 14.395 -4.681 -19.400 1.00 88.12 88 SER A O 1
ATOM 626 N N . ASP A 1 89 ? 14.720 -3.072 -20.938 1.00 89.62 89 ASP A N 1
ATOM 627 C CA . ASP A 1 89 ? 15.754 -2.344 -20.185 1.00 89.62 89 ASP A CA 1
ATOM 628 C C . ASP A 1 89 ? 15.252 -1.867 -18.808 1.00 89.62 89 ASP A C 1
ATOM 630 O O . ASP A 1 89 ? 16.037 -1.683 -17.879 1.00 89.62 89 ASP A O 1
ATOM 634 N N . TYR A 1 90 ? 13.933 -1.712 -18.648 1.00 90.06 90 TYR A N 1
ATOM 635 C CA . TYR A 1 90 ? 13.298 -1.284 -17.400 1.00 90.06 90 TYR A CA 1
ATOM 636 C C . TYR A 1 90 ? 12.994 -2.432 -16.431 1.00 90.06 90 TYR A C 1
ATOM 638 O O . TYR A 1 90 ? 12.579 -2.163 -15.306 1.00 90.06 90 TYR A O 1
ATOM 646 N N . SER A 1 91 ? 13.208 -3.698 -16.813 1.00 92.44 91 SER A N 1
ATOM 647 C CA . SER A 1 91 ? 12.800 -4.851 -15.996 1.00 92.44 91 SER A CA 1
ATOM 648 C C . SER A 1 91 ? 13.396 -4.819 -14.587 1.00 92.44 91 SER A C 1
ATOM 650 O O . SER A 1 91 ? 12.680 -5.046 -13.615 1.00 92.44 91 SER A O 1
ATOM 652 N N . ALA A 1 92 ? 14.695 -4.537 -14.453 1.00 95.69 92 ALA A N 1
ATOM 653 C CA . ALA A 1 92 ? 15.357 -4.532 -13.147 1.00 95.69 92 ALA A CA 1
ATOM 654 C C . ALA A 1 92 ? 14.829 -3.404 -12.244 1.00 95.69 92 ALA A C 1
ATOM 656 O O . ALA A 1 92 ? 14.581 -3.606 -11.056 1.00 95.69 92 ALA A O 1
ATOM 657 N N . GLN A 1 93 ? 14.611 -2.220 -12.821 1.00 9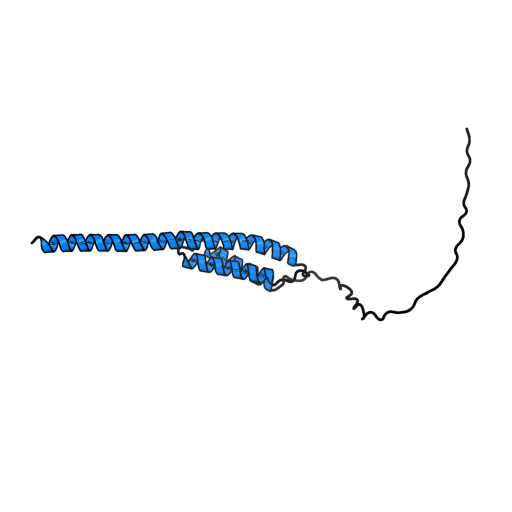6.06 93 GLN A N 1
ATOM 658 C CA . GLN A 1 93 ? 14.073 -1.070 -12.100 1.00 96.06 93 GLN A CA 1
ATOM 659 C C . GLN A 1 93 ? 12.611 -1.293 -11.691 1.00 96.06 93 GLN A C 1
ATOM 661 O O . GLN A 1 93 ? 12.223 -0.949 -10.575 1.00 96.06 93 GLN A O 1
ATOM 666 N N . ALA A 1 94 ? 11.815 -1.899 -12.573 1.00 96.44 94 ALA A N 1
ATOM 667 C CA . ALA A 1 94 ? 10.430 -2.248 -12.300 1.00 96.44 94 ALA A CA 1
ATOM 668 C C . ALA A 1 94 ? 10.310 -3.248 -11.146 1.00 96.44 94 ALA A C 1
ATOM 670 O O . ALA A 1 94 ? 9.540 -3.016 -10.218 1.00 96.44 94 ALA A O 1
ATOM 671 N N . GLN A 1 95 ? 11.123 -4.309 -11.154 1.00 97.94 95 GLN A N 1
ATOM 672 C CA . GLN A 1 95 ? 11.141 -5.310 -10.083 1.00 97.94 95 GLN A CA 1
ATOM 673 C C . GLN A 1 95 ? 11.557 -4.705 -8.739 1.00 97.94 95 GLN A C 1
ATOM 675 O O . GLN A 1 95 ? 10.876 -4.916 -7.738 1.00 97.94 95 GLN A O 1
ATOM 680 N N . ALA A 1 96 ? 12.602 -3.873 -8.721 1.00 98.25 96 ALA A N 1
ATOM 681 C CA . ALA A 1 96 ? 13.021 -3.183 -7.502 1.00 98.25 96 ALA A CA 1
ATOM 682 C C . ALA A 1 96 ? 11.904 -2.289 -6.927 1.00 98.25 96 ALA A C 1
ATOM 684 O O . ALA A 1 96 ? 11.686 -2.260 -5.714 1.00 98.25 96 ALA A O 1
ATOM 685 N N . LYS A 1 97 ? 11.158 -1.583 -7.789 1.00 98.06 97 LYS A N 1
ATOM 686 C CA . LYS A 1 97 ? 10.000 -0.787 -7.361 1.00 98.06 97 LYS A CA 1
ATOM 687 C C . LYS A 1 97 ? 8.830 -1.648 -6.892 1.00 98.06 97 LYS A C 1
ATOM 689 O O . LYS A 1 97 ? 8.178 -1.278 -5.921 1.00 98.06 97 LYS A O 1
ATOM 694 N N . ALA A 1 98 ? 8.589 -2.796 -7.518 1.00 98.50 98 ALA A N 1
ATOM 695 C CA . ALA A 1 98 ? 7.526 -3.706 -7.110 1.00 98.50 98 ALA A CA 1
ATOM 696 C C . ALA A 1 98 ? 7.771 -4.241 -5.691 1.00 98.50 98 ALA A C 1
ATOM 698 O O . ALA A 1 98 ? 6.846 -4.266 -4.887 1.00 98.50 98 ALA A O 1
ATOM 699 N N . GLU A 1 99 ? 9.017 -4.574 -5.341 1.00 98.56 99 GLU A N 1
ATOM 700 C CA . GLU A 1 99 ? 9.383 -4.987 -3.978 1.00 98.56 99 GLU A CA 1
ATOM 701 C C . GLU A 1 99 ? 9.190 -3.870 -2.940 1.00 98.56 99 GLU A C 1
ATOM 703 O O . GLU A 1 99 ? 8.786 -4.127 -1.806 1.00 98.56 99 GLU A O 1
ATOM 708 N N . GLU A 1 100 ? 9.487 -2.620 -3.305 1.00 98.56 100 GLU A N 1
ATOM 709 C CA . GLU A 1 100 ? 9.215 -1.453 -2.458 1.00 98.56 100 GLU A CA 1
ATOM 710 C C . GLU A 1 100 ? 7.716 -1.272 -2.228 1.00 98.56 100 GLU A C 1
ATOM 712 O O . GLU A 1 100 ? 7.273 -1.149 -1.086 1.00 98.56 100 GLU A O 1
ATOM 717 N N . TYR A 1 101 ? 6.931 -1.316 -3.300 1.00 98.69 101 TYR A N 1
ATOM 718 C CA . TYR A 1 101 ? 5.489 -1.122 -3.230 1.00 98.69 101 TYR A CA 1
ATOM 719 C C . TYR A 1 101 ? 4.783 -2.285 -2.540 1.00 98.69 101 TYR A C 1
ATOM 721 O O . TYR A 1 101 ? 3.774 -2.053 -1.881 1.00 98.69 101 TYR A O 1
ATOM 729 N N . GLN A 1 102 ? 5.332 -3.501 -2.602 1.00 98.88 102 GLN A N 1
ATOM 730 C CA . GLN A 1 102 ? 4.823 -4.640 -1.844 1.00 98.88 102 GLN A CA 1
ATOM 731 C C . GLN A 1 102 ? 4.868 -4.370 -0.337 1.00 98.88 102 GLN A C 1
ATOM 733 O O . GLN A 1 102 ? 3.871 -4.576 0.343 1.00 98.88 102 GLN A O 1
ATOM 738 N N . ARG A 1 103 ? 5.972 -3.817 0.182 1.00 98.81 103 ARG A N 1
ATOM 739 C CA . ARG A 1 103 ? 6.056 -3.450 1.608 1.00 98.81 103 ARG A CA 1
ATOM 740 C C . ARG A 1 103 ? 5.021 -2.392 1.992 1.00 98.81 103 ARG A C 1
ATOM 742 O O . ARG A 1 103 ? 4.444 -2.466 3.072 1.00 98.81 103 ARG A O 1
ATOM 749 N N . ASN A 1 104 ? 4.765 -1.428 1.108 1.00 98.75 104 ASN A N 1
ATOM 750 C CA . ASN A 1 104 ? 3.751 -0.399 1.342 1.00 98.75 104 ASN A CA 1
ATOM 751 C C . ASN A 1 104 ? 2.326 -0.97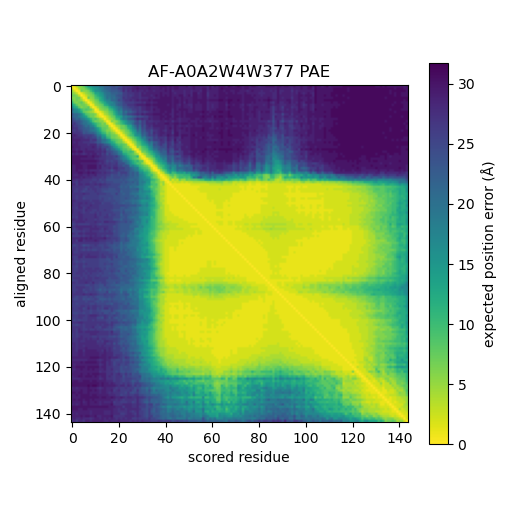7 1.295 1.00 98.75 104 ASN A C 1
ATOM 753 O O . ASN A 1 104 ? 1.478 -0.582 2.093 1.00 98.75 104 ASN A O 1
ATOM 757 N N . TYR A 1 105 ? 2.070 -1.922 0.387 1.00 98.88 105 TYR A N 1
ATOM 758 C CA . TYR A 1 105 ? 0.815 -2.666 0.316 1.00 98.88 105 TYR A CA 1
ATOM 759 C C . TYR A 1 105 ? 0.575 -3.474 1.593 1.00 98.88 105 TYR A C 1
ATOM 761 O O . TYR A 1 105 ? -0.507 -3.393 2.172 1.00 98.88 105 TYR A O 1
ATOM 769 N N . ASP A 1 106 ? 1.581 -4.216 2.054 1.00 98.81 106 ASP A N 1
ATOM 770 C CA . ASP A 1 106 ? 1.489 -5.022 3.271 1.00 98.81 106 ASP A CA 1
ATOM 771 C C . ASP A 1 106 ? 1.181 -4.127 4.480 1.00 98.81 106 ASP A C 1
ATOM 773 O O . ASP A 1 106 ? 0.213 -4.373 5.199 1.00 98.81 106 ASP A O 1
ATOM 777 N N . TYR A 1 107 ? 1.909 -3.013 4.625 1.00 98.75 107 TYR A N 1
ATOM 778 C CA . TYR A 1 107 ? 1.652 -2.021 5.670 1.00 98.75 107 TYR A CA 1
ATOM 779 C C . TYR A 1 107 ? 0.226 -1.452 5.616 1.00 98.75 107 TYR A C 1
ATOM 781 O O . TYR A 1 107 ? -0.443 -1.361 6.644 1.00 98.75 107 TYR A O 1
ATOM 789 N N . ALA A 1 108 ? -0.276 -1.095 4.430 1.00 98.81 108 ALA A N 1
ATOM 790 C CA . ALA A 1 108 ? -1.639 -0.589 4.290 1.00 98.81 108 ALA A CA 1
ATOM 791 C C . ALA A 1 108 ? -2.685 -1.632 4.728 1.00 98.81 108 ALA A C 1
ATOM 793 O O . ALA A 1 108 ? -3.641 -1.282 5.414 1.00 98.81 108 ALA A O 1
ATOM 794 N N . ASN A 1 109 ? -2.486 -2.917 4.410 1.00 98.81 109 ASN A N 1
ATOM 795 C CA . ASN A 1 109 ? -3.388 -3.984 4.862 1.00 98.81 109 ASN A CA 1
ATOM 796 C C . ASN A 1 109 ? -3.330 -4.212 6.377 1.00 98.81 109 ASN A C 1
ATOM 798 O O . ASN A 1 109 ? -4.365 -4.464 6.995 1.00 98.81 109 ASN A O 1
ATOM 802 N N . GLU A 1 110 ? -2.153 -4.097 6.992 1.00 98.75 110 GLU A N 1
ATOM 803 C CA . GLU A 1 110 ? -2.036 -4.130 8.454 1.00 98.75 110 GLU A CA 1
ATOM 804 C C . GLU A 1 110 ? -2.859 -3.004 9.098 1.00 98.75 110 GLU A C 1
ATOM 806 O O . GLU A 1 110 ? -3.567 -3.244 10.080 1.00 98.75 110 GLU A O 1
ATOM 811 N N . GLN A 1 111 ? -2.837 -1.797 8.516 1.00 98.69 111 GLN A N 1
ATOM 812 C CA . GLN A 1 111 ? -3.657 -0.678 8.992 1.00 98.69 111 GLN A CA 1
ATOM 813 C C . GLN A 1 111 ? -5.158 -0.928 8.818 1.00 98.69 111 GLN A C 1
ATOM 815 O O . GLN A 1 111 ? -5.915 -0.633 9.742 1.00 98.69 111 GLN A O 1
ATOM 820 N N . VAL A 1 112 ? -5.593 -1.529 7.702 1.00 98.75 112 VAL A N 1
ATOM 821 C CA . VAL A 1 112 ? -7.003 -1.925 7.508 1.00 98.75 112 VAL A CA 1
ATOM 822 C C . VAL A 1 112 ? -7.480 -2.789 8.671 1.00 98.75 112 VAL A C 1
ATOM 824 O O . VAL A 1 112 ? -8.512 -2.495 9.267 1.00 98.75 112 VAL A O 1
ATOM 827 N N . ILE A 1 113 ? -6.717 -3.825 9.031 1.00 98.44 113 ILE A N 1
ATOM 828 C CA . ILE A 1 113 ? -7.088 -4.752 10.108 1.00 98.44 113 ILE A CA 1
ATOM 829 C C . ILE A 1 113 ? -7.116 -4.029 11.459 1.00 98.44 113 ILE A C 1
ATOM 831 O O . ILE A 1 113 ? -8.091 -4.144 12.200 1.00 98.44 113 ILE A O 1
ATOM 835 N N . ALA A 1 114 ? -6.066 -3.267 11.775 1.00 98.31 114 ALA A N 1
ATOM 836 C CA . ALA A 1 114 ? -5.940 -2.589 13.062 1.00 98.31 114 ALA A CA 1
ATOM 837 C C . ALA A 1 114 ? -7.002 -1.497 13.274 1.00 98.31 114 ALA A C 1
ATOM 839 O O . ALA A 1 114 ? -7.451 -1.269 14.397 1.00 98.31 114 ALA A O 1
ATOM 840 N N . ILE A 1 115 ? -7.398 -0.791 12.215 1.00 98.19 115 ILE A N 1
ATOM 841 C CA . ILE A 1 115 ? -8.417 0.259 12.300 1.00 98.19 115 ILE A CA 1
ATOM 842 C C . ILE A 1 115 ? -9.816 -0.345 12.295 1.00 98.19 115 ILE A C 1
ATOM 844 O O . ILE A 1 115 ? -10.615 0.052 13.134 1.00 98.19 115 ILE A O 1
ATOM 848 N N . ALA A 1 116 ? -10.085 -1.363 11.472 1.00 97.94 116 ALA A N 1
ATOM 849 C CA . ALA A 1 116 ? -11.382 -2.039 11.470 1.00 97.94 116 ALA A CA 1
ATOM 850 C C . ALA A 1 116 ? -11.719 -2.650 12.841 1.00 97.94 116 ALA A C 1
ATOM 852 O O . ALA A 1 116 ? -12.868 -2.618 13.270 1.00 97.94 116 ALA A O 1
ATOM 853 N N . GLN A 1 117 ? -10.717 -3.177 13.556 1.00 95.94 117 GLN A N 1
ATOM 854 C CA . GLN A 1 117 ? -10.900 -3.652 14.931 1.00 95.94 117 GLN A CA 1
ATOM 855 C C . GLN A 1 117 ? -11.299 -2.519 15.880 1.00 95.94 117 GLN A C 1
ATOM 857 O O . GLN A 1 117 ? -12.251 -2.669 16.636 1.00 95.94 117 GLN A O 1
ATOM 862 N N . ARG A 1 118 ? -10.615 -1.373 15.809 1.00 95.81 118 ARG A N 1
ATOM 863 C CA . ARG A 1 118 ? -10.922 -0.213 16.660 1.00 95.81 118 ARG A CA 1
ATOM 864 C C . ARG A 1 118 ? -12.283 0.401 16.353 1.00 95.81 118 ARG A C 1
ATOM 866 O O . ARG A 1 118 ? -12.977 0.803 17.278 1.00 95.81 118 ARG A O 1
ATOM 873 N N . GLU A 1 119 ? -12.656 0.468 15.080 1.00 94.44 119 GLU A N 1
ATOM 874 C CA . GLU A 1 119 ? -13.986 0.911 14.651 1.00 94.44 119 GLU A CA 1
ATOM 875 C C . GLU A 1 119 ? -15.065 -0.018 15.227 1.00 94.44 119 GLU A C 1
ATOM 877 O O . GLU A 1 119 ? -15.987 0.453 15.885 1.00 94.44 119 GLU A O 1
ATOM 882 N N . ALA A 1 120 ? -14.892 -1.339 15.100 1.00 93.44 120 ALA A N 1
ATOM 883 C CA . ALA A 1 120 ? -15.839 -2.313 15.642 1.00 93.44 120 ALA A CA 1
ATOM 884 C C . ALA A 1 120 ? -15.942 -2.275 17.180 1.00 93.44 120 ALA A C 1
ATOM 886 O O . ALA A 1 120 ? -17.026 -2.450 17.734 1.00 93.44 120 ALA A O 1
ATOM 887 N N . GLU A 1 121 ? -14.825 -2.058 17.880 1.00 89.69 121 GLU A N 1
ATOM 888 C CA . GLU A 1 121 ? -14.815 -1.892 19.338 1.00 89.69 121 GLU A CA 1
ATOM 889 C C . GLU A 1 121 ? -15.533 -0.608 19.771 1.00 89.69 121 GLU A C 1
ATOM 891 O O . GLU A 1 121 ? -16.282 -0.631 20.745 1.00 89.69 121 GLU A O 1
ATOM 896 N N . ALA A 1 122 ? -15.335 0.499 19.051 1.00 88.69 122 ALA A N 1
ATOM 897 C CA . ALA A 1 122 ? -16.013 1.757 19.343 1.00 88.69 122 ALA A CA 1
ATOM 898 C C . ALA A 1 122 ? -17.535 1.623 19.192 1.00 88.69 122 ALA A C 1
ATOM 900 O O . ALA A 1 122 ? -18.272 2.034 20.090 1.00 88.69 122 ALA A O 1
ATOM 901 N N . ASP A 1 123 ? -17.992 0.983 18.114 1.00 87.19 123 ASP A N 1
ATOM 902 C CA . ASP A 1 123 ? -19.414 0.721 17.886 1.00 87.19 123 ASP A CA 1
ATOM 903 C C . ASP A 1 123 ? -20.002 -0.162 19.003 1.00 87.19 123 ASP A C 1
ATOM 905 O O . ASP A 1 123 ? -21.044 0.159 19.581 1.00 87.19 123 ASP A O 1
ATOM 909 N N . ALA A 1 124 ? -19.290 -1.222 19.399 1.00 86.81 124 ALA A N 1
ATOM 910 C CA . ALA A 1 124 ? -19.733 -2.113 20.471 1.00 86.81 124 ALA A CA 1
ATOM 911 C C . ALA A 1 124 ? -19.866 -1.402 21.832 1.00 86.81 124 ALA A C 1
ATOM 913 O O . ALA A 1 124 ? -20.820 -1.660 22.567 1.00 86.81 124 ALA A O 1
ATOM 914 N N . VAL A 1 125 ? -18.944 -0.491 22.165 1.00 86.69 125 VAL A N 1
ATOM 915 C CA . VAL A 1 125 ? -19.015 0.295 23.410 1.00 86.69 125 VAL A CA 1
ATOM 916 C C . VAL A 1 125 ? -20.229 1.225 23.403 1.00 86.69 125 VAL A C 1
ATOM 918 O O . VAL A 1 125 ? -20.901 1.350 24.426 1.00 86.69 125 VAL A O 1
ATOM 921 N N . THR A 1 126 ? -20.555 1.840 22.261 1.00 85.19 126 THR A N 1
ATOM 922 C CA . THR A 1 126 ? -21.736 2.713 22.168 1.00 85.19 126 THR A CA 1
ATOM 923 C C . THR A 1 126 ? -23.050 1.956 22.352 1.00 85.19 126 THR A C 1
ATOM 925 O O . THR A 1 126 ? -23.947 2.450 23.039 1.00 85.19 126 THR A O 1
ATOM 928 N N . ASP A 1 127 ? -23.152 0.741 21.811 1.00 82.75 127 ASP A N 1
ATOM 929 C CA . ASP A 1 127 ? -24.335 -0.105 21.980 1.00 82.75 127 ASP A CA 1
ATOM 930 C C . ASP A 1 127 ? -24.499 -0.580 23.435 1.00 82.75 127 ASP A C 1
ATOM 932 O O . ASP A 1 127 ? -25.616 -0.600 23.963 1.00 82.75 127 ASP A O 1
ATOM 936 N N . GLU A 1 128 ? -23.397 -0.930 24.110 1.00 83.06 128 GLU A N 1
ATOM 937 C CA . GLU A 1 128 ? -23.417 -1.340 25.520 1.00 83.06 128 GLU A CA 1
ATOM 938 C C . GLU A 1 128 ? -23.812 -0.180 26.449 1.00 83.06 128 GLU A C 1
ATOM 940 O O . GLU A 1 128 ? -24.625 -0.369 27.359 1.00 83.06 128 GLU A O 1
ATOM 945 N N . GLU A 1 129 ? -23.304 1.032 26.202 1.00 85.50 129 GLU A N 1
ATOM 946 C CA . GLU A 1 129 ? -23.654 2.223 26.984 1.00 85.50 129 GLU A CA 1
ATOM 947 C C . GLU A 1 129 ? -25.136 2.597 26.822 1.00 85.50 129 GLU A C 1
ATOM 949 O O . GLU A 1 129 ? -25.827 2.837 27.818 1.00 85.50 129 GLU A O 1
ATOM 954 N N . LEU A 1 130 ? -25.665 2.543 25.594 1.00 84.00 130 LEU A N 1
ATOM 955 C CA . LEU A 1 130 ? -27.086 2.777 25.326 1.00 84.00 130 LEU A CA 1
ATOM 956 C C . LEU A 1 130 ? -27.975 1.742 26.037 1.00 84.00 130 LEU A C 1
ATOM 958 O O . LEU A 1 130 ? -28.999 2.095 26.628 1.00 84.00 130 LEU A O 1
ATOM 962 N N . ALA A 1 131 ? -27.586 0.464 26.005 1.00 87.12 131 ALA A N 1
ATOM 963 C CA . ALA A 1 131 ? -28.321 -0.606 26.676 1.00 87.12 131 ALA A CA 1
ATOM 964 C C . ALA A 1 131 ? -28.311 -0.438 28.206 1.00 87.12 131 ALA A C 1
ATOM 966 O O . ALA A 1 131 ? -29.334 -0.654 28.865 1.00 87.12 131 ALA A O 1
ATOM 967 N N . ALA A 1 132 ? -27.181 -0.014 28.780 1.00 85.00 132 ALA A N 1
ATOM 968 C CA . ALA A 1 132 ? -27.061 0.257 30.208 1.00 85.00 132 ALA A CA 1
ATOM 969 C C . ALA A 1 132 ? -27.927 1.452 30.648 1.00 85.00 132 ALA A C 1
ATOM 971 O O . ALA A 1 132 ? -28.596 1.376 31.683 1.00 85.00 132 ALA A O 1
ATOM 972 N N . GLU A 1 133 ? -27.969 2.531 29.858 1.00 84.56 133 GLU A N 1
ATOM 973 C CA . GLU A 1 133 ? -28.816 3.696 30.140 1.00 84.56 133 GLU A CA 1
ATOM 974 C C . GLU A 1 133 ? -30.311 3.346 30.063 1.00 84.56 133 GLU A C 1
ATOM 976 O O . GLU A 1 133 ? -31.094 3.727 30.939 1.00 84.56 133 GLU A O 1
ATOM 981 N N . GLN A 1 134 ? -30.714 2.556 29.065 1.00 83.00 134 GLN A N 1
ATOM 982 C CA . GLN A 1 134 ? -32.095 2.087 28.931 1.00 83.00 134 GLN A CA 1
ATOM 983 C C . GLN A 1 134 ? -32.526 1.229 30.122 1.00 83.00 134 GLN A C 1
ATOM 985 O O . GLN A 1 134 ? -33.585 1.478 30.700 1.00 83.00 134 GLN A O 1
ATOM 990 N N . LEU A 1 135 ? -31.685 0.282 30.547 1.00 85.88 135 LEU A N 1
ATOM 991 C CA . LEU A 1 135 ? -31.965 -0.557 31.712 1.00 85.88 135 LEU A CA 1
ATOM 992 C C . LEU A 1 135 ? -32.086 0.277 32.996 1.00 85.88 135 LEU A C 1
ATOM 994 O O . LEU A 1 135 ? -32.967 0.029 33.826 1.00 85.88 135 LEU A O 1
ATOM 998 N N . ALA A 1 136 ? -31.226 1.285 33.167 1.00 86.50 136 ALA A N 1
ATOM 999 C CA . ALA A 1 136 ? -31.290 2.191 34.309 1.00 86.50 136 ALA A CA 1
ATOM 1000 C C . ALA A 1 136 ? -32.608 2.985 34.329 1.00 86.50 136 ALA A C 1
ATOM 1002 O O . ALA A 1 136 ? -33.243 3.103 35.381 1.00 86.50 136 ALA A O 1
ATOM 1003 N N . ASN A 1 137 ? -33.057 3.473 33.172 1.00 80.06 137 ASN A N 1
ATOM 1004 C CA . ASN A 1 137 ? -34.304 4.223 33.052 1.00 80.06 137 ASN A CA 1
ATOM 1005 C C . ASN A 1 137 ? -35.552 3.335 33.238 1.00 80.06 137 ASN A C 1
ATOM 1007 O O . ASN A 1 137 ? -36.501 3.740 33.908 1.00 80.06 137 ASN A O 1
ATOM 1011 N N . GLU A 1 138 ? -35.544 2.099 32.729 1.00 82.94 138 GLU A N 1
ATOM 1012 C CA . GLU A 1 138 ? -36.616 1.123 32.978 1.00 82.94 138 GLU A CA 1
ATOM 1013 C C . GLU A 1 138 ? -36.718 0.751 34.462 1.00 82.94 138 GLU A C 1
ATOM 1015 O O . GLU A 1 138 ? -37.813 0.708 35.027 1.00 82.94 138 GLU A O 1
ATOM 1020 N N . THR A 1 139 ? -35.578 0.542 35.126 1.00 82.69 139 THR A N 1
ATOM 1021 C CA . THR A 1 139 ? -35.544 0.221 36.561 1.00 82.69 139 THR A CA 1
ATOM 1022 C C . THR A 1 139 ? -36.076 1.385 37.405 1.00 82.69 139 THR A C 1
ATOM 1024 O O . THR A 1 139 ? -36.813 1.171 38.372 1.00 82.69 139 THR A O 1
ATOM 1027 N N . ALA A 1 140 ? -35.752 2.623 37.023 1.00 82.31 140 ALA A N 1
ATOM 1028 C CA . ALA A 1 140 ? -36.277 3.821 37.670 1.00 82.31 140 ALA A CA 1
ATOM 1029 C C . ALA A 1 140 ? -37.794 3.981 37.456 1.00 82.31 140 ALA A C 1
ATOM 1031 O O . ALA A 1 140 ? -38.510 4.313 38.400 1.00 82.31 140 ALA A O 1
ATOM 1032 N N . ALA A 1 141 ? -38.295 3.697 36.251 1.00 80.00 141 ALA A N 1
ATOM 1033 C CA . ALA A 1 141 ? -39.714 3.808 35.917 1.00 80.00 141 ALA A CA 1
ATOM 1034 C C . ALA A 1 141 ? -40.592 2.763 36.629 1.00 80.00 141 ALA A C 1
ATOM 1036 O O . ALA A 1 141 ? -41.715 3.076 37.015 1.00 80.00 141 ALA A O 1
ATOM 1037 N N . ASN A 1 142 ? -40.084 1.546 36.851 1.00 76.69 142 ASN A N 1
ATOM 1038 C CA . ASN A 1 142 ? -40.827 0.468 37.518 1.00 76.69 142 ASN A CA 1
ATOM 1039 C C . ASN A 1 142 ? -40.798 0.529 39.059 1.00 76.69 142 ASN A C 1
ATOM 1041 O O . ASN A 1 142 ? -41.379 -0.336 39.715 1.00 76.69 142 ASN A O 1
ATOM 1045 N N . SER A 1 143 ? -40.102 1.513 39.638 1.00 71.69 143 SER A N 1
ATOM 1046 C CA . SER A 1 143 ? -39.959 1.688 41.092 1.00 71.69 143 SER A CA 1
ATOM 1047 C C . SER A 1 143 ? -40.894 2.760 41.687 1.00 71.69 143 SER A C 1
ATOM 1049 O O . SER A 1 143 ? -40.814 3.023 42.890 1.00 71.69 143 SER A O 1
ATOM 1051 N N . LEU A 1 144 ? -41.753 3.382 40.866 1.00 56.03 144 LEU A N 1
ATOM 1052 C CA . LEU A 1 144 ? -42.771 4.379 41.243 1.00 56.03 144 LEU A CA 1
ATOM 1053 C C . LEU A 1 144 ? -44.175 3.761 41.285 1.00 56.03 144 LEU A C 1
ATOM 1055 O O . LEU A 1 144 ? -44.960 4.189 42.162 1.00 56.03 144 LEU A O 1
#

Secondary structure (DSSP, 8-state):
-------------------------------------PPPPHHHHHHHHHHHHHHHHGGG--SHHHHHHHHHHHHHHHHHHHTS-TTSTTHHHHHHHHHHHHHHHHHHHHHHHHHHHHHHHHHHHHHHHHHHHHHHHHHHHTT-

Foldseek 3Di:
DDDDDDDDDDDDDDDDDDDDDDDDPDPPPPPPDPPDPDDDDVLQVQLVVLLVVLVVLVVVQQALVSLVSSLVSLVSSLVSLVVDDCPDPCVVVSVVVSVVSVVVNVVSVVVSVVRVVVVVVVVVVVVVVVVVVVVVVVVVVVVD

Solvent-accessible surface area (backbone atoms only — not comparable to full-atom values): 8618 Å² total; per-residue (Å²): 134,85,91,89,86,91,79,90,88,89,85,85,89,88,88,86,90,88,83,87,89,78,94,67,80,78,78,76,78,74,72,80,67,81,77,63,90,72,74,79,55,68,43,52,55,53,15,50,54,31,41,48,55,27,58,70,44,56,90,73,52,82,47,32,66,46,26,47,52,33,23,52,27,22,49,52,13,32,52,29,27,68,67,51,52,80,89,42,93,56,27,68,60,29,51,58,49,29,59,55,37,47,55,52,24,51,51,26,50,53,45,21,57,59,35,44,51,53,52,53,51,53,54,51,52,53,52,52,52,53,52,51,52,50,52,53,51,52,56,59,65,75,73,115

Mean predicted aligned error: 14.19 Å

Radius of gyration: 36.27 Å; Cα contacts (8 Å, |Δi|>4): 95; chains: 1; bounding box: 123×48×87 Å